Protein AF-A0A6V7JF05-F1 (afdb_monomer_lite)

pLDDT: mean 78.07, std 14.19, range [46.0, 94.0]

Organism: NCBI:txid1563983

Structure (mmCIF, N/CA/C/O backbone):
data_AF-A0A6V7JF05-F1
#
_entry.id   AF-A0A6V7JF05-F1
#
loop_
_atom_site.group_PDB
_atom_site.id
_atom_site.type_symbol
_atom_site.label_atom_id
_atom_site.label_alt_id
_atom_site.label_comp_id
_atom_site.label_asym_id
_atom_site.label_entity_id
_atom_site.label_seq_id
_atom_site.pdbx_PDB_ins_code
_atom_site.Cartn_x
_atom_site.Cartn_y
_atom_site.Cartn_z
_atom_site.occupancy
_atom_site.B_iso_or_equiv
_atom_site.auth_seq_id
_atom_site.auth_comp_id
_atom_site.auth_asym_id
_atom_site.auth_atom_id
_atom_site.pdbx_PDB_model_num
ATOM 1 N N . ILE A 1 1 ? -2.872 -11.040 13.359 1.00 52.84 1 ILE A N 1
ATOM 2 C CA . ILE A 1 1 ? -2.807 -11.717 12.037 1.00 52.84 1 ILE A CA 1
ATOM 3 C C . ILE A 1 1 ? -1.911 -10.945 11.069 1.00 52.84 1 ILE A C 1
ATOM 5 O O . ILE A 1 1 ? -0.945 -11.541 10.614 1.00 52.84 1 ILE A O 1
ATOM 9 N N . LEU A 1 2 ? -2.119 -9.637 10.859 1.00 51.34 2 LEU A N 1
ATOM 10 C CA . LEU A 1 2 ? -1.243 -8.797 10.020 1.00 51.34 2 LEU A CA 1
ATOM 11 C C . LEU A 1 2 ? 0.239 -8.821 10.455 1.00 51.34 2 LEU A C 1
ATOM 13 O O . LEU A 1 2 ? 1.085 -9.161 9.642 1.00 51.34 2 LEU A O 1
ATOM 17 N N . LEU A 1 3 ? 0.560 -8.626 11.742 1.00 52.38 3 LEU A N 1
ATOM 18 C CA . LEU A 1 3 ? 1.942 -8.688 12.280 1.00 52.38 3 LEU A CA 1
ATOM 19 C C . LEU A 1 3 ? 2.765 -9.924 11.845 1.00 52.38 3 LEU A C 1
ATOM 21 O O . LEU A 1 3 ? 3.955 -9.808 11.558 1.00 52.38 3 LEU A O 1
ATOM 25 N N . ASN A 1 4 ? 2.135 -11.100 11.737 1.00 54.28 4 ASN A N 1
ATOM 26 C CA . ASN A 1 4 ? 2.820 -12.336 11.334 1.00 54.28 4 ASN A CA 1
ATOM 27 C C . ASN A 1 4 ? 3.072 -12.412 9.820 1.00 54.28 4 ASN A C 1
ATOM 29 O O . ASN A 1 4 ? 4.000 -13.095 9.394 1.00 54.28 4 ASN A O 1
ATOM 33 N N . MET A 1 5 ? 2.257 -11.728 9.010 1.00 56.41 5 MET A N 1
ATOM 34 C CA . MET A 1 5 ? 2.437 -11.665 7.556 1.00 56.41 5 MET A CA 1
ATOM 35 C C . MET A 1 5 ? 3.657 -10.813 7.192 1.00 56.41 5 MET A C 1
ATOM 37 O O . MET A 1 5 ? 4.394 -11.172 6.281 1.00 56.41 5 MET A O 1
ATOM 41 N N . PHE A 1 6 ? 3.926 -9.748 7.952 1.00 55.84 6 PHE A N 1
ATOM 42 C CA . PHE A 1 6 ? 5.069 -8.857 7.722 1.00 55.84 6 PHE A CA 1
ATOM 43 C C . PHE A 1 6 ? 6.389 -9.382 8.300 1.00 55.84 6 PHE A C 1
ATOM 45 O O . PHE A 1 6 ? 7.419 -9.247 7.653 1.00 55.84 6 PHE A O 1
ATOM 52 N N . SER A 1 7 ? 6.380 -10.091 9.435 1.00 55.19 7 SER A N 1
ATOM 53 C CA . SER A 1 7 ? 7.592 -10.787 9.910 1.00 55.19 7 SER A CA 1
ATOM 54 C C . SER A 1 7 ? 8.097 -11.842 8.908 1.00 55.19 7 SER A C 1
ATOM 56 O O . SER A 1 7 ? 9.291 -12.132 8.865 1.00 55.19 7 SER A O 1
ATOM 58 N N . ALA A 1 8 ? 7.208 -12.394 8.074 1.00 55.00 8 ALA A N 1
ATOM 59 C CA . ALA A 1 8 ? 7.583 -13.260 6.958 1.00 55.00 8 ALA A CA 1
ATOM 60 C C . ALA A 1 8 ? 8.146 -12.481 5.750 1.00 55.00 8 ALA A C 1
ATOM 62 O O . ALA A 1 8 ? 8.967 -13.021 5.014 1.00 55.00 8 ALA A O 1
ATOM 63 N N . VAL A 1 9 ? 7.758 -11.213 5.569 1.00 58.09 9 VAL A N 1
ATOM 64 C CA . VAL A 1 9 ? 8.323 -10.318 4.543 1.00 58.09 9 VAL A CA 1
ATOM 65 C C . VAL A 1 9 ? 9.760 -9.926 4.853 1.00 58.09 9 VAL A C 1
ATOM 67 O O . VAL A 1 9 ? 10.596 -9.991 3.956 1.00 58.09 9 VAL A O 1
ATOM 70 N N . ASP A 1 10 ? 10.081 -9.642 6.115 1.00 57.25 10 ASP A N 1
ATOM 71 C CA . ASP A 1 10 ? 11.462 -9.359 6.540 1.00 57.25 10 ASP A CA 1
ATOM 72 C C . ASP A 1 10 ? 12.404 -10.570 6.342 1.00 57.25 10 ASP A C 1
ATOM 74 O O . ASP A 1 10 ? 13.625 -10.431 6.346 1.00 57.25 10 ASP A O 1
ATOM 78 N N . GLN A 1 11 ? 11.845 -11.772 6.138 1.00 58.91 11 GLN A N 1
ATOM 79 C CA . GLN A 1 11 ? 12.580 -13.002 5.809 1.00 58.91 11 GLN A CA 1
ATOM 80 C C . GLN A 1 11 ? 12.742 -13.223 4.294 1.00 58.91 11 GLN A C 1
ATOM 82 O O . GLN A 1 11 ? 13.267 -14.253 3.871 1.00 58.91 11 GLN A O 1
ATOM 87 N N . GLY A 1 12 ? 12.317 -12.262 3.469 1.00 54.41 12 GLY A N 1
ATOM 88 C CA . GLY A 1 12 ? 12.625 -12.201 2.042 1.00 54.41 12 GLY A CA 1
ATOM 89 C C . GLY A 1 12 ? 11.753 -13.062 1.129 1.00 54.41 12 GLY A C 1
ATOM 90 O O . GLY A 1 12 ? 12.013 -13.087 -0.073 1.00 54.41 12 GLY A O 1
ATOM 91 N N . GLN A 1 13 ? 10.724 -13.750 1.641 1.00 58.47 13 GLN A N 1
ATOM 92 C CA . GLN A 1 13 ? 9.775 -14.506 0.817 1.00 58.47 13 GLN A CA 1
ATOM 93 C C . GLN A 1 13 ? 8.379 -14.566 1.446 1.00 58.47 13 GLN A C 1
ATOM 95 O O . GLN A 1 13 ? 8.199 -15.007 2.583 1.00 58.47 13 GLN A O 1
ATOM 100 N N . PHE A 1 14 ? 7.354 -14.250 0.654 1.00 65.19 14 PHE A N 1
ATOM 101 C CA . PHE A 1 14 ? 6.008 -14.733 0.943 1.00 65.19 14 PHE A CA 1
ATOM 102 C C . PHE A 1 14 ? 6.003 -16.265 0.884 1.00 65.19 14 PHE A C 1
ATOM 104 O O . PHE A 1 14 ? 6.373 -16.862 -0.129 1.00 65.19 14 PHE A O 1
ATOM 111 N N . LYS A 1 15 ? 5.581 -16.929 1.967 1.00 60.16 15 LYS A N 1
ATOM 112 C CA . LYS A 1 15 ? 5.478 -18.397 1.990 1.00 60.16 15 LYS A CA 1
ATOM 113 C C . LYS A 1 15 ? 4.526 -18.862 0.878 1.00 60.16 15 LYS A C 1
ATOM 115 O O . LYS A 1 15 ? 3.374 -18.442 0.859 1.00 60.16 15 LYS A O 1
ATOM 120 N N . HIS A 1 16 ? 4.999 -19.761 0.009 1.00 56.00 16 HIS A N 1
ATOM 121 C CA . HIS A 1 16 ? 4.286 -20.305 -1.164 1.00 56.00 16 HIS A CA 1
ATOM 122 C C . HIS A 1 16 ? 4.019 -19.324 -2.323 1.00 56.00 16 HIS A C 1
ATOM 124 O O . HIS A 1 16 ? 3.217 -19.639 -3.201 1.00 56.00 16 HIS A O 1
ATOM 130 N N . ALA A 1 17 ? 4.681 -18.165 -2.378 1.00 56.88 17 ALA A N 1
ATOM 131 C CA . ALA A 1 17 ? 4.590 -17.306 -3.557 1.00 56.88 17 ALA A CA 1
ATOM 132 C C . ALA A 1 17 ? 5.478 -17.839 -4.690 1.00 56.88 17 ALA A C 1
ATOM 134 O O . ALA A 1 17 ? 6.665 -18.091 -4.499 1.00 56.88 17 ALA A O 1
ATOM 135 N N . VAL A 1 18 ? 4.886 -18.012 -5.874 1.00 46.00 18 VAL A N 1
ATOM 136 C CA . VAL A 1 18 ? 5.565 -18.576 -7.050 1.00 46.00 18 VAL A CA 1
ATOM 137 C C . VAL A 1 18 ? 6.283 -17.495 -7.869 1.00 46.00 18 VAL A C 1
ATOM 139 O O . VAL A 1 18 ? 7.300 -17.804 -8.482 1.00 46.00 18 VAL A O 1
ATOM 142 N N . SER A 1 19 ? 5.822 -16.232 -7.866 1.00 57.44 19 SER A N 1
ATOM 143 C CA . SER A 1 19 ? 6.493 -15.164 -8.637 1.00 57.44 19 SER A CA 1
ATOM 144 C C . SER A 1 19 ? 6.056 -13.710 -8.373 1.00 57.44 19 SER A C 1
ATOM 146 O O . SER A 1 19 ? 6.285 -12.868 -9.236 1.00 57.44 19 SER A O 1
ATOM 148 N N . THR A 1 20 ? 5.429 -13.351 -7.252 1.00 61.12 20 THR A N 1
ATOM 149 C CA . THR A 1 20 ? 5.025 -11.948 -7.023 1.00 61.12 20 THR A CA 1
ATOM 150 C C . THR A 1 20 ? 5.502 -11.483 -5.658 1.00 61.12 20 THR A C 1
ATOM 152 O O . THR A 1 20 ? 5.105 -12.026 -4.629 1.00 61.12 20 THR A O 1
ATOM 155 N N . GLY A 1 21 ? 6.372 -10.475 -5.638 1.00 73.12 21 GLY A N 1
ATOM 156 C CA . GLY A 1 21 ? 6.855 -9.839 -4.411 1.00 73.12 21 GLY A CA 1
ATOM 157 C C . GLY A 1 21 ? 5.841 -8.911 -3.753 1.00 73.12 21 GLY A C 1
ATOM 158 O O . GLY A 1 21 ? 6.230 -8.009 -3.013 1.00 73.12 21 GLY A O 1
ATOM 159 N N . GLU A 1 22 ? 4.557 -9.140 -4.023 1.00 80.12 22 GLU A N 1
ATOM 160 C CA . GLU A 1 22 ? 3.431 -8.339 -3.572 1.00 80.12 22 GLU A CA 1
ATOM 161 C C . GLU A 1 22 ? 2.329 -9.239 -3.009 1.00 80.12 22 GLU A C 1
ATOM 163 O O . GLU A 1 22 ? 2.014 -10.284 -3.586 1.00 80.12 22 GLU A O 1
ATOM 168 N N . ALA A 1 23 ? 1.718 -8.824 -1.898 1.00 81.81 23 ALA A N 1
ATOM 169 C CA . ALA A 1 23 ? 0.547 -9.484 -1.325 1.00 81.81 23 ALA A CA 1
ATOM 170 C C . ALA A 1 23 ? -0.545 -8.469 -0.986 1.00 81.81 23 ALA A C 1
ATOM 172 O O . ALA A 1 23 ? -0.295 -7.486 -0.295 1.00 81.81 23 ALA A O 1
ATOM 173 N N . ARG A 1 24 ? -1.780 -8.728 -1.423 1.00 86.25 24 ARG A N 1
ATOM 174 C CA . ARG A 1 24 ? -2.932 -7.873 -1.105 1.00 86.25 24 ARG A CA 1
ATOM 175 C C . ARG A 1 24 ? -3.235 -7.906 0.392 1.00 86.25 24 ARG A C 1
ATOM 177 O O . ARG A 1 24 ? -3.329 -8.978 0.987 1.00 86.25 24 ARG A O 1
ATOM 184 N N . LEU A 1 25 ? -3.430 -6.727 0.980 1.00 85.44 25 LEU A N 1
ATOM 185 C CA . LEU A 1 25 ? -3.644 -6.570 2.425 1.00 85.44 25 LEU A CA 1
ATOM 186 C C . LEU A 1 25 ? -5.114 -6.429 2.828 1.00 85.44 25 LEU A C 1
ATOM 188 O O . LEU A 1 25 ? -5.425 -6.447 4.016 1.00 85.44 25 LEU A O 1
ATOM 192 N N . GLY A 1 26 ? -6.017 -6.266 1.857 1.00 89.06 26 GLY A N 1
ATOM 193 C CA . GLY A 1 26 ? -7.409 -5.925 2.147 1.00 89.06 26 GLY A CA 1
ATOM 194 C C . GLY A 1 26 ? -7.549 -4.525 2.750 1.00 89.06 26 GLY A C 1
ATOM 195 O O . GLY A 1 26 ? -8.414 -4.320 3.596 1.00 89.06 26 GLY A O 1
ATOM 196 N N . LEU A 1 27 ? -6.695 -3.581 2.336 1.00 91.12 27 LEU A N 1
ATOM 197 C CA . LEU A 1 27 ? -6.826 -2.159 2.655 1.00 91.12 27 LEU A CA 1
ATOM 198 C C . LEU A 1 27 ? -7.204 -1.374 1.396 1.00 91.12 27 LEU A C 1
ATOM 200 O O . LEU A 1 27 ? -6.777 -1.737 0.295 1.00 91.12 27 LEU A O 1
ATOM 204 N N . HIS A 1 28 ? -7.969 -0.298 1.561 1.00 92.50 28 HIS A N 1
ATOM 205 C CA . HIS A 1 28 ? -8.382 0.584 0.475 1.00 92.50 28 HIS A CA 1
ATOM 206 C C . HIS A 1 28 ? -8.637 2.024 0.948 1.00 92.50 28 HIS A C 1
ATOM 208 O O .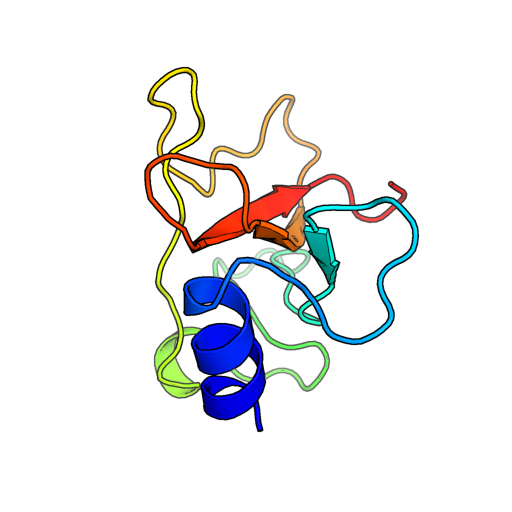 HIS A 1 28 ? -8.882 2.253 2.130 1.00 92.50 28 HIS A O 1
ATOM 214 N N . ASN A 1 29 ? -8.669 2.984 0.019 1.00 92.62 29 ASN A N 1
ATOM 215 C CA . ASN A 1 29 ? -9.087 4.378 0.265 1.00 92.62 29 ASN A CA 1
ATOM 216 C C . ASN A 1 29 ? -10.290 4.809 -0.613 1.00 92.62 29 ASN A C 1
ATOM 218 O O . ASN A 1 29 ? -10.505 5.991 -0.855 1.00 92.62 29 ASN A O 1
ATOM 222 N N . LEU A 1 30 ? -11.093 3.846 -1.087 1.00 88.88 30 LEU A N 1
ATOM 223 C CA . LEU A 1 30 ? -12.255 4.064 -1.972 1.00 88.88 30 LEU A CA 1
ATOM 224 C C . LEU A 1 30 ? -13.320 5.057 -1.450 1.00 88.88 30 LEU A C 1
ATOM 226 O O . LEU A 1 30 ? -14.129 5.552 -2.236 1.00 88.88 30 LEU A O 1
ATOM 230 N N . SER A 1 31 ? -13.360 5.330 -0.144 1.00 78.94 31 SER A N 1
ATOM 231 C CA . SER A 1 31 ? -14.327 6.254 0.459 1.00 78.94 31 SER A CA 1
ATOM 232 C C . SER A 1 31 ? -13.810 7.696 0.439 1.00 78.94 31 SER A C 1
ATOM 234 O O . SER A 1 31 ? -12.663 7.957 0.788 1.00 78.94 31 SER A O 1
ATOM 236 N N . LYS A 1 32 ? -14.688 8.654 0.103 1.00 63.12 32 LYS A N 1
ATOM 237 C CA . LYS A 1 32 ? -14.370 10.097 0.008 1.00 63.12 32 LYS A CA 1
ATOM 238 C C . LYS A 1 32 ? -13.916 10.744 1.322 1.00 63.12 32 LYS A C 1
ATOM 240 O O . LYS A 1 32 ? -13.352 11.833 1.285 1.00 63.12 32 LYS A O 1
ATOM 245 N N . ASP A 1 33 ? -14.139 10.081 2.452 1.00 67.12 33 ASP A N 1
ATOM 246 C CA . ASP A 1 33 ? -14.023 10.685 3.783 1.00 67.12 33 ASP A CA 1
ATOM 247 C C . ASP A 1 33 ? -12.592 10.634 4.361 1.00 67.12 33 ASP A C 1
ATOM 249 O O . ASP A 1 33 ? -12.369 11.000 5.511 1.00 67.12 33 ASP A O 1
ATOM 253 N N . GLY A 1 34 ? -11.601 10.267 3.537 1.0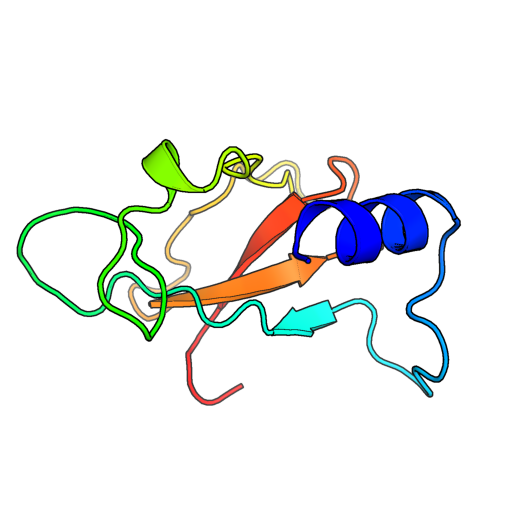0 70.25 34 GLY A N 1
ATOM 254 C CA . GLY A 1 34 ? -10.217 10.710 3.732 1.00 70.25 34 GLY A CA 1
ATOM 255 C C . GLY A 1 34 ? -9.334 9.812 4.595 1.00 70.25 34 GLY A C 1
ATOM 256 O O . GLY A 1 34 ? -8.559 10.316 5.405 1.00 70.25 34 GLY A O 1
ATOM 257 N N . GLY A 1 35 ? -9.401 8.492 4.413 1.00 87.19 35 GLY A N 1
ATOM 258 C CA . GLY A 1 35 ? -8.484 7.579 5.091 1.00 87.19 35 GLY A CA 1
ATOM 259 C C . GLY A 1 35 ? -8.402 6.195 4.459 1.00 87.19 35 GLY A C 1
ATOM 260 O O . GLY A 1 35 ? -9.309 5.750 3.756 1.00 87.19 35 GLY A O 1
ATOM 261 N N . TRP A 1 36 ? -7.296 5.511 4.743 1.00 91.62 36 TRP A N 1
ATOM 262 C CA . TRP A 1 36 ? -7.121 4.099 4.428 1.00 91.62 36 TRP A CA 1
ATOM 263 C C . TRP A 1 36 ? -7.852 3.238 5.453 1.00 91.62 36 TRP A C 1
ATOM 265 O O . TRP A 1 36 ? -7.707 3.429 6.663 1.00 91.62 36 TRP A O 1
ATOM 275 N N . MET A 1 37 ? -8.625 2.274 4.966 1.00 91.06 37 MET A N 1
ATOM 276 C CA . MET A 1 37 ? -9.446 1.388 5.782 1.00 91.06 37 MET A CA 1
ATOM 277 C C . MET A 1 37 ? -9.239 -0.068 5.392 1.00 91.06 37 MET A C 1
ATOM 279 O O . MET A 1 37 ? -8.895 -0.368 4.250 1.00 91.06 37 MET A O 1
ATOM 283 N N . THR A 1 38 ? -9.492 -0.977 6.325 1.00 89.38 38 THR A N 1
ATOM 284 C CA . THR A 1 38 ? -9.642 -2.401 6.030 1.00 89.38 38 THR A CA 1
ATOM 285 C C . THR A 1 38 ? -10.949 -2.648 5.278 1.00 89.38 38 THR A C 1
ATOM 287 O O . THR A 1 38 ? -11.913 -1.895 5.410 1.00 89.38 38 THR A O 1
ATOM 290 N N . VAL A 1 39 ? -11.039 -3.769 4.563 1.00 89.06 39 VAL A N 1
ATOM 291 C CA . VAL A 1 39 ? -12.303 -4.266 3.980 1.00 89.06 39 VAL A CA 1
ATOM 292 C C . VAL A 1 39 ? -13.401 -4.535 5.022 1.00 89.06 39 VAL A C 1
ATOM 294 O O . VAL A 1 39 ? -14.549 -4.773 4.656 1.00 89.06 39 VAL A O 1
ATOM 297 N N . HIS A 1 40 ? -13.069 -4.500 6.315 1.00 88.12 40 HIS A N 1
ATOM 298 C CA . HIS A 1 40 ? -14.016 -4.613 7.425 1.00 88.12 40 HIS A CA 1
ATOM 299 C C . HIS A 1 40 ? -14.474 -3.250 7.974 1.00 88.12 40 HIS A C 1
ATOM 301 O O . HIS A 1 40 ? -15.297 -3.215 8.884 1.00 88.12 40 HIS A O 1
ATOM 307 N N . GLY A 1 41 ? -13.983 -2.139 7.416 1.00 87.44 41 GLY A N 1
ATOM 308 C CA . GLY A 1 41 ? -14.354 -0.779 7.816 1.00 87.44 41 GLY A CA 1
ATOM 309 C C . GLY A 1 41 ? -13.544 -0.211 8.984 1.00 87.44 41 GLY A C 1
ATOM 310 O O . GLY A 1 41 ? -13.923 0.814 9.543 1.00 87.44 41 GLY A O 1
ATOM 311 N N . GLU A 1 42 ? -12.439 -0.851 9.369 1.00 87.25 42 GLU A N 1
A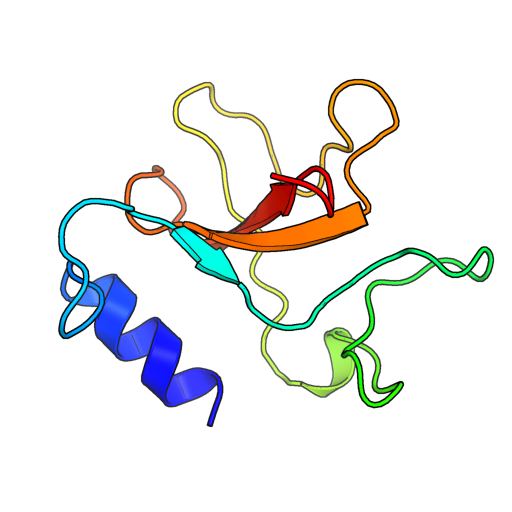TOM 312 C CA . GLU A 1 42 ? -11.547 -0.346 10.419 1.00 87.25 42 GLU A CA 1
ATOM 313 C C . GLU A 1 42 ? -10.504 0.600 9.818 1.00 87.25 42 GLU A C 1
ATOM 315 O O . GLU A 1 42 ? -9.965 0.333 8.746 1.00 87.25 42 GLU A O 1
ATOM 320 N N . SER A 1 43 ? -10.172 1.692 10.510 1.00 88.06 43 SER A N 1
ATOM 321 C CA . SER A 1 43 ? -9.096 2.592 10.071 1.00 88.06 43 SER A CA 1
ATOM 322 C C . SER A 1 43 ? -7.739 1.892 10.146 1.00 88.06 43 SER A C 1
ATOM 324 O O . SER A 1 43 ? -7.445 1.242 11.154 1.00 88.06 43 SER A O 1
ATOM 326 N N . ILE A 1 44 ? -6.871 2.085 9.145 1.00 86.88 44 ILE A N 1
ATOM 327 C CA . ILE A 1 44 ? -5.507 1.534 9.155 1.00 86.88 44 ILE A CA 1
ATOM 328 C C . ILE A 1 44 ? -4.731 1.939 10.418 1.00 86.88 44 ILE A C 1
ATOM 330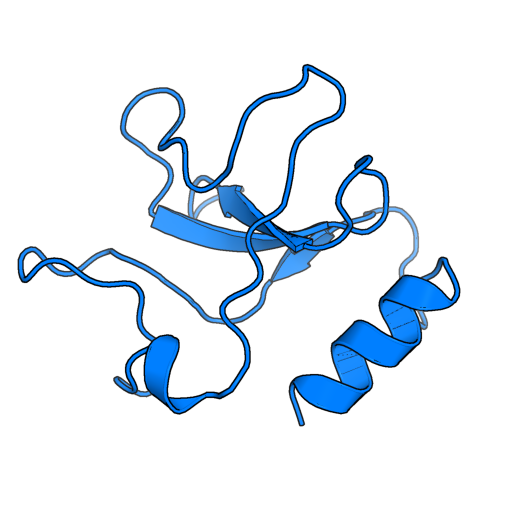 O O . ILE A 1 44 ? -4.004 1.121 10.983 1.00 86.88 44 ILE A O 1
ATOM 334 N N . GLU A 1 45 ? -4.966 3.151 10.928 1.00 84.25 45 GLU A N 1
ATOM 335 C CA . GLU A 1 45 ? -4.317 3.688 12.131 1.00 84.25 45 GLU A CA 1
ATOM 336 C C . GLU A 1 45 ? -4.619 2.847 13.381 1.00 84.25 45 GLU A C 1
ATOM 338 O O . GLU A 1 45 ? -3.805 2.753 14.296 1.00 84.25 45 GLU A O 1
ATOM 343 N N . THR A 1 46 ? -5.776 2.177 13.409 1.00 83.38 46 THR A N 1
ATOM 344 C CA . THR A 1 46 ? -6.194 1.314 14.528 1.00 83.38 46 THR A CA 1
ATOM 345 C C . THR A 1 46 ? -5.658 -0.112 14.434 1.00 83.38 46 THR A C 1
ATOM 347 O O . THR A 1 46 ? -5.687 -0.846 15.419 1.00 83.38 46 THR A O 1
ATOM 350 N N . THR A 1 47 ? -5.117 -0.508 13.279 1.00 74.88 47 THR A N 1
ATOM 351 C CA . THR A 1 47 ? -4.611 -1.874 13.056 1.00 74.88 47 THR A CA 1
ATOM 352 C C . THR A 1 47 ? -3.212 -2.102 13.633 1.00 74.88 47 THR A C 1
ATOM 354 O O . THR A 1 47 ? -2.741 -3.241 13.689 1.00 74.88 47 THR A O 1
ATOM 357 N N . GLY A 1 48 ? -2.529 -1.024 14.042 1.00 72.25 48 GLY A N 1
ATOM 358 C CA . GLY A 1 48 ? -1.125 -1.051 14.452 1.00 72.25 48 GLY A CA 1
ATOM 359 C C . GLY A 1 48 ? -0.152 -1.279 13.291 1.00 72.25 48 GLY A C 1
ATOM 360 O O . GLY A 1 48 ? 1.021 -1.558 13.538 1.00 72.25 48 GLY A O 1
ATOM 361 N N . TYR A 1 49 ? -0.622 -1.192 12.040 1.00 69.62 49 TYR A N 1
ATOM 362 C CA . TYR A 1 49 ? 0.193 -1.424 10.853 1.00 69.62 49 TYR A CA 1
ATOM 363 C C . TYR A 1 49 ? -0.106 -0.408 9.737 1.00 69.62 49 TYR A C 1
ATOM 365 O O . TYR A 1 49 ? -0.936 -0.639 8.863 1.00 69.62 49 TYR A O 1
ATOM 373 N N . ASN A 1 50 ? 0.609 0.718 9.764 1.00 77.31 50 ASN A N 1
ATOM 374 C CA . ASN A 1 50 ? 0.490 1.850 8.835 1.00 77.31 50 ASN A CA 1
ATOM 375 C C . ASN A 1 50 ? 1.840 2.209 8.170 1.00 77.31 50 ASN A C 1
ATOM 377 O O . ASN A 1 50 ? 2.062 3.347 7.756 1.00 77.31 50 ASN A O 1
ATOM 381 N N . LYS A 1 51 ? 2.774 1.248 8.092 1.00 84.88 51 LYS A N 1
ATOM 382 C CA . LYS A 1 51 ? 4.117 1.483 7.544 1.00 84.88 51 LYS A CA 1
ATOM 383 C C . LYS A 1 51 ? 4.099 1.465 6.015 1.00 84.88 51 LYS A C 1
ATOM 385 O O . LYS A 1 51 ? 4.209 0.412 5.384 1.00 84.88 51 LYS A O 1
ATOM 390 N N . TRP A 1 52 ? 4.007 2.646 5.428 1.00 88.12 52 TRP A N 1
ATOM 391 C CA . TRP A 1 52 ? 4.123 2.834 3.989 1.00 88.12 52 TRP A CA 1
ATOM 392 C C . TRP A 1 52 ? 5.554 2.639 3.489 1.00 88.12 52 TRP A C 1
ATOM 394 O O . TRP A 1 52 ? 6.523 2.984 4.169 1.00 88.12 52 TRP A O 1
ATOM 404 N N . GLY A 1 53 ? 5.672 2.035 2.310 1.00 87.31 53 GLY A N 1
ATOM 405 C CA . GLY A 1 53 ? 6.943 1.767 1.656 1.00 87.31 53 GLY A CA 1
ATOM 406 C C . GLY A 1 53 ? 7.544 2.998 0.982 1.00 87.31 53 GLY A C 1
ATOM 407 O O . GLY A 1 53 ? 6.896 4.027 0.792 1.00 87.31 53 GLY A O 1
ATOM 408 N N . ILE A 1 54 ? 8.809 2.848 0.599 1.00 88.19 54 ILE A N 1
ATOM 409 C CA . ILE A 1 54 ? 9.490 3.722 -0.354 1.00 88.19 54 ILE A CA 1
ATOM 410 C C . ILE A 1 54 ? 9.908 2.826 -1.514 1.00 88.19 54 ILE A C 1
ATOM 412 O O . ILE A 1 54 ? 10.571 1.813 -1.268 1.00 88.19 54 ILE A O 1
ATOM 416 N N . THR A 1 55 ? 9.508 3.173 -2.738 1.00 83.88 55 THR A N 1
ATOM 417 C CA . THR A 1 55 ? 9.850 2.404 -3.944 1.00 83.88 55 THR A CA 1
ATOM 418 C C . THR A 1 55 ? 11.345 2.504 -4.265 1.00 83.88 55 THR A C 1
ATOM 420 O O . THR A 1 55 ? 12.069 3.348 -3.733 1.00 83.88 55 THR A O 1
ATOM 423 N N . SER A 1 56 ? 11.831 1.679 -5.185 1.00 80.56 56 SER A N 1
ATOM 424 C CA . SER A 1 56 ? 13.221 1.651 -5.663 1.00 80.56 56 SER A CA 1
ATOM 425 C C . SER A 1 56 ? 13.615 2.940 -6.377 1.00 80.56 56 SER A C 1
ATOM 427 O O . SER A 1 56 ? 14.798 3.264 -6.472 1.00 80.56 56 SER A O 1
ATOM 429 N N . LEU A 1 57 ? 12.616 3.708 -6.820 1.00 85.25 57 LEU A N 1
ATOM 430 C CA . LEU A 1 57 ? 12.762 5.051 -7.371 1.00 85.25 57 LEU A CA 1
ATOM 431 C C . LEU A 1 57 ? 12.772 6.149 -6.290 1.00 85.25 57 LEU A C 1
ATOM 433 O O . LEU A 1 57 ? 12.877 7.326 -6.624 1.00 85.25 57 LEU A O 1
ATOM 437 N N . GLY A 1 58 ? 12.675 5.793 -5.006 1.00 86.94 58 GLY A N 1
ATOM 438 C CA . GLY A 1 58 ? 12.661 6.738 -3.889 1.00 86.94 58 GLY A CA 1
ATOM 439 C C . GLY A 1 58 ? 11.310 7.422 -3.658 1.00 86.94 58 GLY A C 1
ATOM 440 O O . GLY A 1 58 ? 11.273 8.473 -3.023 1.00 86.94 58 GLY A O 1
ATOM 441 N N . ILE A 1 59 ? 10.210 6.862 -4.173 1.00 89.62 59 ILE A N 1
ATOM 442 C CA . ILE A 1 59 ? 8.872 7.462 -4.067 1.00 89.62 59 ILE A CA 1
ATOM 443 C C . ILE A 1 59 ? 8.199 6.991 -2.776 1.00 89.62 59 ILE A C 1
ATOM 445 O O . ILE A 1 59 ? 8.080 5.788 -2.541 1.00 89.62 59 ILE A O 1
ATOM 449 N N . GLN A 1 60 ? 7.769 7.941 -1.944 1.00 91.62 60 GLN A N 1
ATOM 450 C CA . GLN A 1 60 ? 7.038 7.672 -0.706 1.00 91.62 60 GLN A CA 1
ATOM 451 C C . GLN A 1 60 ? 5.591 7.283 -1.010 1.00 91.62 60 GLN A C 1
ATOM 453 O O . GLN A 1 60 ? 4.900 8.008 -1.715 1.00 91.62 60 GLN A O 1
ATOM 458 N N . GLN A 1 61 ? 5.138 6.184 -0.415 1.00 91.69 61 GLN A N 1
ATOM 459 C CA . GLN A 1 61 ? 3.765 5.701 -0.526 1.00 91.69 61 GLN A CA 1
ATOM 460 C C . GLN A 1 61 ? 2.875 6.247 0.613 1.00 91.69 61 GLN A C 1
ATOM 462 O O . GLN A 1 61 ? 3.407 6.583 1.681 1.00 91.69 61 GLN A O 1
ATOM 467 N N . PRO A 1 62 ? 1.545 6.321 0.430 1.00 92.38 62 PRO A N 1
ATOM 468 C CA . PRO A 1 62 ? 0.845 6.115 -0.838 1.00 92.38 62 PRO A CA 1
ATOM 469 C C . PRO A 1 62 ? 1.031 7.325 -1.769 1.00 92.38 62 PRO A C 1
ATOM 471 O O . PRO A 1 62 ? 0.952 8.464 -1.298 1.00 92.38 62 PRO A O 1
ATOM 474 N N . ASP A 1 63 ? 1.285 7.100 -3.058 1.00 92.50 63 ASP A N 1
ATOM 475 C CA . ASP A 1 63 ? 1.529 8.169 -4.043 1.00 92.50 63 ASP A CA 1
ATOM 476 C C . ASP A 1 63 ? 0.393 8.366 -5.055 1.00 92.50 63 ASP A C 1
ATOM 478 O O . ASP A 1 63 ? 0.393 9.369 -5.775 1.00 92.50 63 ASP A O 1
ATOM 482 N N . ASN A 1 64 ? -0.608 7.480 -5.061 1.00 92.75 64 ASN A N 1
ATOM 483 C CA . ASN A 1 64 ? -1.767 7.511 -5.948 1.00 92.75 64 ASN A CA 1
ATOM 484 C C . ASN A 1 64 ? -1.374 7.685 -7.422 1.00 92.75 64 ASN A C 1
ATOM 486 O O . ASN A 1 64 ? -1.879 8.579 -8.116 1.00 92.75 64 ASN A O 1
ATOM 490 N N . ALA A 1 65 ? -0.446 6.861 -7.916 1.00 90.56 65 ALA A N 1
ATOM 491 C CA . ALA A 1 65 ? 0.150 7.054 -9.228 1.00 90.56 65 ALA A CA 1
ATOM 492 C C . ALA A 1 65 ? -0.908 7.025 -10.348 1.00 90.56 65 ALA A C 1
ATOM 494 O O . ALA A 1 65 ? -1.587 6.030 -10.621 1.00 90.56 65 ALA A O 1
ATOM 495 N N . GLY A 1 66 ? -1.045 8.155 -11.048 1.00 90.81 66 GLY A N 1
ATOM 496 C CA . GLY A 1 66 ? -2.034 8.320 -12.116 1.00 90.81 66 GLY A CA 1
ATOM 497 C C . GLY A 1 66 ? -3.486 8.375 -11.630 1.00 90.81 66 GLY A C 1
ATOM 498 O O . GLY A 1 66 ? -4.378 8.016 -12.400 1.00 90.81 66 GLY A O 1
ATOM 499 N N . ASP A 1 67 ? -3.713 8.794 -10.382 1.00 91.25 67 ASP A N 1
ATOM 500 C CA . ASP A 1 67 ? -5.028 9.040 -9.775 1.00 91.25 67 ASP A CA 1
ATOM 501 C C . ASP A 1 67 ? -5.972 7.825 -9.774 1.00 91.25 67 ASP A C 1
ATOM 503 O O . ASP A 1 67 ? -7.192 7.951 -9.913 1.00 91.25 67 ASP A O 1
ATOM 507 N N . LYS A 1 68 ? -5.408 6.620 -9.661 1.00 92.56 68 LYS A N 1
ATOM 508 C CA . LYS A 1 68 ? -6.144 5.358 -9.837 1.00 92.56 68 LYS A CA 1
ATOM 509 C C . LYS A 1 68 ? -5.715 4.247 -8.882 1.00 92.56 68 LYS A C 1
ATOM 511 O O . LYS A 1 68 ? -6.035 3.083 -9.146 1.00 92.56 68 LYS A O 1
ATOM 516 N N . GLU A 1 69 ? -4.987 4.572 -7.820 1.00 93.00 69 GLU A N 1
ATOM 517 C CA . GLU A 1 69 ? -4.449 3.594 -6.877 1.00 93.00 69 GLU A CA 1
ATOM 518 C C . GLU A 1 69 ? -5.157 3.725 -5.536 1.00 93.00 69 GLU A C 1
ATOM 520 O O . GLU A 1 69 ? -5.090 4.729 -4.835 1.00 93.00 69 GLU A O 1
ATOM 525 N N . GLN A 1 70 ? -5.972 2.715 -5.245 1.00 94.00 70 GLN A N 1
ATOM 526 C CA . GLN A 1 70 ? -6.955 2.794 -4.167 1.00 94.00 70 GLN A CA 1
ATOM 527 C C . GLN A 1 70 ? -7.041 1.517 -3.339 1.00 94.00 70 GLN A C 1
ATOM 529 O O . GLN A 1 70 ? -7.896 1.406 -2.461 1.00 94.00 70 GLN A O 1
ATOM 534 N N . CYS A 1 71 ? -6.168 0.550 -3.616 1.00 93.19 71 CYS A N 1
ATOM 535 C CA . CYS A 1 71 ? -6.043 -0.708 -2.898 1.00 93.19 71 CYS A CA 1
ATOM 536 C C . CYS A 1 71 ? -4.595 -0.909 -2.471 1.00 93.19 71 CYS A C 1
ATOM 538 O O . CYS A 1 71 ? -3.696 -0.451 -3.159 1.00 93.19 71 CYS A O 1
ATOM 540 N N . ALA A 1 72 ? -4.363 -1.613 -1.365 1.00 91.00 72 ALA A N 1
ATOM 541 C CA . ALA A 1 72 ? -3.013 -1.785 -0.845 1.00 91.00 72 ALA A CA 1
ATOM 542 C C . ALA A 1 72 ? -2.439 -3.186 -1.064 1.00 91.00 72 ALA A C 1
ATOM 544 O O . ALA A 1 72 ? -3.106 -4.207 -0.820 1.00 91.00 72 ALA A O 1
ATOM 545 N N . VAL A 1 73 ? -1.154 -3.218 -1.401 1.00 88.50 73 VAL A N 1
ATOM 546 C CA . VAL A 1 73 ? -0.309 -4.412 -1.351 1.00 88.50 73 VAL A CA 1
ATOM 547 C C . VAL A 1 73 ? 0.848 -4.197 -0.387 1.00 88.50 73 VAL A C 1
ATOM 549 O O . VAL A 1 73 ? 1.295 -3.081 -0.150 1.00 88.50 73 VAL A O 1
ATOM 552 N N . LEU A 1 74 ? 1.343 -5.286 0.175 1.00 85.38 74 LEU A N 1
ATOM 553 C CA . LEU A 1 74 ? 2.621 -5.336 0.856 1.00 85.38 74 LEU A CA 1
ATOM 554 C C . LEU A 1 74 ? 3.699 -5.743 -0.139 1.00 85.38 74 LEU A C 1
ATOM 556 O O . LEU A 1 74 ? 3.583 -6.815 -0.726 1.00 85.38 74 LEU A O 1
ATOM 560 N N . MET A 1 75 ? 4.745 -4.931 -0.272 1.00 81.31 75 MET A N 1
ATOM 561 C CA . MET A 1 75 ? 5.891 -5.199 -1.140 1.00 81.31 75 MET A CA 1
ATOM 562 C C . MET A 1 75 ? 7.105 -5.697 -0.356 1.00 81.31 75 MET A C 1
ATOM 564 O O . MET A 1 75 ? 7.465 -5.133 0.681 1.00 81.31 75 MET A O 1
ATOM 568 N N . ILE A 1 76 ? 7.790 -6.707 -0.897 1.00 71.19 76 ILE A N 1
ATOM 569 C CA . ILE A 1 76 ? 9.015 -7.270 -0.299 1.00 71.19 76 ILE A CA 1
ATOM 570 C C . ILE A 1 76 ? 10.306 -6.825 -0.994 1.00 71.19 76 ILE A C 1
ATOM 572 O O . ILE A 1 76 ? 11.370 -6.962 -0.402 1.00 71.19 76 ILE A O 1
ATOM 576 N N . HIS A 1 77 ? 10.239 -6.309 -2.226 1.00 64.38 77 HIS A N 1
ATOM 577 C CA . HIS A 1 77 ? 11.431 -6.003 -3.035 1.00 64.38 77 HIS A CA 1
ATOM 578 C C . HIS A 1 77 ? 11.908 -4.550 -2.960 1.00 64.38 77 HIS A C 1
ATOM 580 O O . HIS A 1 77 ? 12.954 -4.234 -3.521 1.00 64.38 77 HIS A O 1
ATOM 586 N N . GLU A 1 78 ? 11.173 -3.682 -2.268 1.00 67.19 78 GLU A N 1
ATOM 587 C CA . GLU A 1 78 ? 11.478 -2.254 -2.222 1.00 67.19 78 GLU A CA 1
ATOM 588 C C . GLU A 1 78 ? 12.290 -1.846 -0.991 1.00 67.19 78 GLU A C 1
ATOM 590 O O . GLU A 1 78 ? 12.213 -2.483 0.060 1.00 67.19 78 GLU A O 1
ATOM 595 N N . ILE A 1 79 ? 13.053 -0.751 -1.123 1.00 62.47 79 ILE A N 1
ATOM 596 C CA . ILE A 1 79 ? 14.067 -0.277 -0.156 1.00 62.47 79 ILE A CA 1
ATOM 597 C C . ILE A 1 79 ? 13.479 -0.104 1.256 1.00 62.47 79 ILE A C 1
ATOM 599 O O . ILE A 1 79 ? 14.173 -0.281 2.256 1.00 62.47 79 ILE A O 1
ATOM 603 N N . GLY A 1 80 ? 12.193 0.240 1.348 1.00 60.56 80 GLY A N 1
ATOM 604 C CA . GLY A 1 80 ? 11.524 0.472 2.624 1.00 60.56 80 GLY A CA 1
ATOM 605 C C . GLY A 1 80 ? 10.948 -0.767 3.314 1.00 60.56 80 GLY A C 1
ATOM 606 O O . GLY A 1 80 ? 10.758 -0.692 4.529 1.00 60.56 80 GLY A O 1
ATOM 607 N N . HIS A 1 81 ? 10.660 -1.855 2.580 1.00 74.12 81 HIS A N 1
ATOM 608 C CA . HIS A 1 81 ? 9.689 -2.906 2.945 1.00 74.12 81 HIS A CA 1
ATOM 609 C C . HIS A 1 81 ? 8.402 -2.320 3.562 1.00 74.12 81 HIS A C 1
ATOM 611 O O . HIS A 1 81 ? 8.392 -1.818 4.693 1.00 74.12 81 HIS A O 1
ATOM 617 N N . GLY A 1 82 ? 7.283 -2.369 2.845 1.00 83.38 82 GLY A N 1
ATOM 618 C CA . GLY A 1 82 ? 6.071 -1.721 3.338 1.00 83.38 82 GLY A CA 1
ATOM 619 C C . GLY A 1 82 ? 4.903 -1.769 2.375 1.00 83.38 82 GLY A C 1
ATOM 620 O O . GLY A 1 82 ? 4.877 -2.558 1.431 1.00 83.38 82 GLY A O 1
ATOM 621 N N . ILE A 1 83 ? 3.918 -0.930 2.668 1.00 89.25 83 ILE A N 1
ATOM 622 C CA . ILE A 1 83 ? 2.673 -0.851 1.912 1.00 89.25 83 ILE A CA 1
ATOM 623 C C . ILE A 1 83 ? 2.870 0.014 0.655 1.00 89.25 83 ILE A C 1
ATOM 625 O O . ILE A 1 83 ? 3.486 1.075 0.744 1.00 89.25 83 ILE A O 1
ATOM 629 N N . ASN A 1 84 ? 2.331 -0.438 -0.477 1.00 89.81 84 ASN A N 1
ATOM 630 C CA . ASN A 1 84 ? 2.121 0.334 -1.707 1.00 89.81 84 ASN A CA 1
ATOM 631 C C . ASN A 1 84 ? 0.627 0.496 -1.937 1.00 89.81 84 ASN A C 1
ATOM 633 O O . ASN A 1 84 ? -0.120 -0.463 -1.698 1.00 89.81 84 ASN A O 1
ATOM 637 N N . ASP A 1 85 ? 0.198 1.634 -2.464 1.00 92.50 85 ASP A N 1
ATOM 638 C CA . ASP A 1 85 ? -1.078 1.683 -3.155 1.00 92.50 85 ASP A CA 1
ATOM 639 C C . ASP A 1 85 ? -0.939 1.202 -4.597 1.00 92.50 85 ASP A C 1
ATOM 641 O O . ASP A 1 85 ? 0.097 1.317 -5.232 1.00 92.50 85 ASP A O 1
ATOM 645 N N . VAL A 1 86 ? -1.971 0.530 -5.083 1.00 92.12 86 VAL A N 1
ATOM 646 C CA . VAL A 1 86 ? -2.043 -0.007 -6.436 1.00 92.12 86 VAL A CA 1
ATOM 647 C C . VAL A 1 86 ? -3.458 0.144 -6.957 1.00 92.12 86 VAL A C 1
ATOM 649 O O . VAL A 1 86 ? -4.438 0.279 -6.205 1.00 92.12 86 VAL A O 1
ATOM 652 N N . ASN A 1 87 ? -3.600 0.067 -8.276 1.00 92.31 87 ASN A N 1
ATOM 653 C CA . ASN A 1 87 ? -4.911 -0.079 -8.875 1.00 92.31 87 ASN A CA 1
ATOM 654 C C . ASN A 1 87 ? -5.598 -1.343 -8.338 1.00 92.31 87 ASN A C 1
ATOM 656 O O . ASN A 1 87 ? -5.032 -2.434 -8.323 1.00 92.31 87 ASN A O 1
ATOM 660 N N . CYS A 1 88 ? -6.853 -1.212 -7.918 1.00 90.81 88 CYS A N 1
ATOM 661 C CA . CYS A 1 88 ? -7.592 -2.332 -7.348 1.00 90.81 88 CYS A CA 1
ATOM 662 C C . CYS A 1 88 ? -7.750 -3.520 -8.310 1.00 90.81 88 CYS A C 1
ATOM 664 O O . CYS A 1 88 ? -7.898 -4.647 -7.836 1.00 90.81 88 CYS A O 1
ATOM 666 N N . GLN A 1 89 ? -7.682 -3.286 -9.623 1.00 86.94 89 GLN A N 1
ATOM 667 C CA . GLN A 1 89 ? -7.857 -4.289 -10.676 1.00 86.94 89 GLN A CA 1
ATOM 668 C C . GLN A 1 89 ? -6.555 -4.963 -11.144 1.00 86.94 89 GLN A C 1
ATOM 670 O O 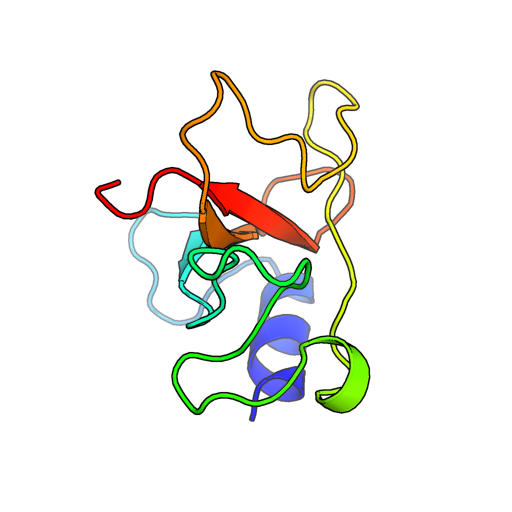. GLN A 1 89 ? -6.628 -5.769 -12.069 1.00 86.94 89 GLN A O 1
ATOM 675 N N . LEU A 1 90 ? -5.400 -4.641 -10.544 1.00 70.62 90 LEU A N 1
ATOM 676 C CA . LEU A 1 90 ? -4.108 -5.267 -10.874 1.00 70.62 90 LEU A CA 1
ATOM 677 C C . LEU A 1 90 ? -4.045 -6.777 -10.595 1.00 70.62 90 LEU A C 1
ATOM 679 O O . LEU A 1 90 ? -4.623 -7.240 -9.585 1.00 70.62 9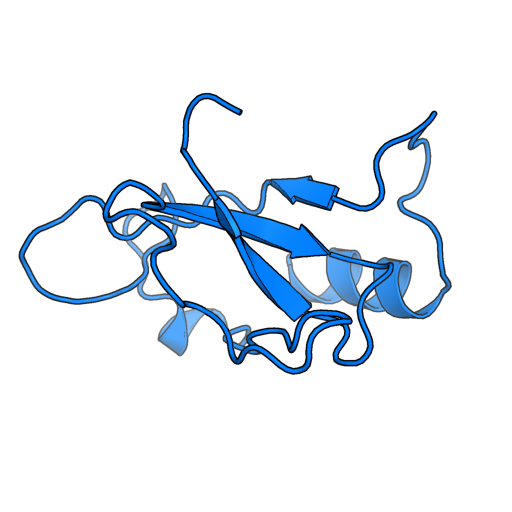0 LEU A O 1
#

Sequence (90 aa):
ILLNMFSAVDQGQFKHAVSTGEARLGLHNLSKDGGWMTVHGESIETTGYNKWGITSLGIQQPDNAGDKEQCAVLMIHEIGHGINDVNCQL

Secondary structure (DSSP, 8-state):
-HHHHHHHHTTT--TT-SS-SEEEEEEE--STTS--EETTS-BGGGGT---B-B-TT-PBSP--GGG---EEEEESSSTT-EEEEE-TT-

Radius of gyration: 12.62 Å; chains: 1; bounding box: 28×31×27 Å

Foldseek 3Di:
DVVVQLVVLVVPDRVPDPDDQKDFDQWWDPDPPDAIAHVVGHGPVVVVADQFFQAQVRRTPPPCVPVAFTTWIQGSPGPGRGIYTDHPVD

InterPro domains:
  IPR001304 C-type lectin-like [PF00059] (25-89)
  IPR016186 C-type lectin-like/link domain superfamily [G3DSA:3.10.100.10] (2-90)
  IPR016187 C-type lectin fold [SSF56436] (23-89)